Protein AF-A0A355X7J6-F1 (afdb_monomer_lite)

Radius of gyration: 19.32 Å; chains: 1; bounding box: 36×42×47 Å

Structure (mmCIF, N/CA/C/O backbone):
data_AF-A0A355X7J6-F1
#
_entry.id   AF-A0A355X7J6-F1
#
loop_
_atom_site.group_PDB
_atom_site.id
_atom_site.type_symbol
_atom_site.label_atom_id
_atom_site.label_alt_id
_atom_site.label_comp_id
_atom_site.label_asym_id
_atom_site.label_entity_id
_atom_site.label_seq_id
_atom_site.pdbx_PDB_ins_code
_atom_site.Cartn_x
_atom_site.Cartn_y
_atom_site.Cartn_z
_atom_site.occupancy
_atom_site.B_iso_or_equiv
_atom_site.auth_seq_id
_atom_site.auth_comp_id
_atom_site.auth_asym_id
_atom_site.auth_atom_id
_atom_site.pdbx_PDB_model_num
ATOM 1 N N . ALA A 1 1 ? -6.398 -21.053 9.807 1.00 62.88 1 ALA A N 1
ATOM 2 C CA . ALA A 1 1 ? -5.597 -22.114 9.152 1.00 62.88 1 ALA A CA 1
ATOM 3 C C . ALA A 1 1 ? -6.427 -22.957 8.178 1.00 62.88 1 ALA A C 1
ATOM 5 O O . ALA A 1 1 ? -6.036 -23.047 7.022 1.00 62.88 1 ALA A O 1
ATOM 6 N N . ALA A 1 2 ? -7.580 -23.500 8.596 1.00 78.69 2 ALA A N 1
ATOM 7 C CA . ALA A 1 2 ? -8.435 -24.344 7.747 1.00 78.69 2 ALA A CA 1
ATOM 8 C C . ALA A 1 2 ? -8.882 -23.672 6.433 1.00 78.69 2 ALA A C 1
ATOM 10 O O . ALA A 1 2 ? -8.757 -24.268 5.373 1.00 78.69 2 ALA A O 1
ATOM 11 N N . VAL A 1 3 ? -9.307 -22.403 6.478 1.00 76.00 3 VAL A N 1
ATOM 12 C CA . VAL A 1 3 ? -9.779 -21.686 5.276 1.00 76.00 3 VAL A CA 1
ATOM 13 C C . VAL A 1 3 ? -8.677 -21.502 4.229 1.00 76.00 3 VAL A C 1
ATOM 15 O O . VAL A 1 3 ? -8.903 -21.710 3.043 1.00 76.00 3 VAL A O 1
ATOM 18 N N . ARG A 1 4 ? -7.454 -21.188 4.672 1.00 76.31 4 ARG A N 1
ATOM 19 C CA . ARG A 1 4 ? -6.292 -21.095 3.784 1.00 76.31 4 ARG A CA 1
ATOM 20 C C . ARG A 1 4 ? -5.991 -22.438 3.120 1.00 76.31 4 ARG A C 1
ATOM 22 O O . ARG A 1 4 ? -5.738 -22.475 1.925 1.00 76.31 4 ARG A O 1
ATOM 29 N N . ALA A 1 5 ? -6.007 -23.523 3.896 1.00 75.06 5 ALA A N 1
ATOM 30 C CA . ALA A 1 5 ? -5.749 -24.866 3.382 1.00 75.06 5 ALA A CA 1
ATOM 31 C C . ALA A 1 5 ? -6.815 -25.296 2.360 1.00 75.06 5 ALA A C 1
ATOM 33 O O . ALA A 1 5 ? -6.461 -25.809 1.304 1.00 75.06 5 ALA A O 1
ATOM 34 N N . ALA A 1 6 ? -8.091 -25.007 2.633 1.00 80.81 6 ALA A N 1
ATOM 35 C CA . ALA A 1 6 ? -9.195 -25.288 1.720 1.00 80.81 6 ALA A CA 1
ATOM 36 C C . ALA A 1 6 ? -9.080 -24.497 0.405 1.00 80.81 6 ALA A C 1
ATOM 38 O O . ALA A 1 6 ? -9.144 -25.093 -0.665 1.00 80.81 6 ALA A O 1
ATOM 39 N N . LEU A 1 7 ? -8.840 -23.178 0.462 1.00 75.00 7 LEU A N 1
ATOM 40 C CA . LEU A 1 7 ? -8.656 -22.382 -0.758 1.00 75.00 7 LEU A CA 1
ATOM 41 C C . LEU A 1 7 ? -7.409 -22.800 -1.539 1.00 75.00 7 LEU A C 1
ATOM 43 O O . LEU A 1 7 ? -7.460 -22.844 -2.761 1.00 75.00 7 LEU A O 1
ATOM 47 N N . ASN A 1 8 ? -6.311 -23.137 -0.859 1.00 76.06 8 ASN A N 1
ATOM 48 C CA . ASN A 1 8 ? -5.119 -23.660 -1.523 1.00 76.06 8 ASN A CA 1
ATOM 49 C C . ASN A 1 8 ? -5.419 -24.947 -2.282 1.00 76.06 8 ASN A C 1
ATOM 51 O O . ASN A 1 8 ? -5.032 -25.067 -3.436 1.00 76.06 8 ASN A O 1
ATOM 55 N N . PHE A 1 9 ? -6.152 -25.876 -1.672 1.00 75.81 9 PHE A N 1
ATOM 56 C CA . PHE A 1 9 ? -6.515 -27.130 -2.323 1.00 75.81 9 PHE A CA 1
ATOM 57 C C . PHE A 1 9 ? -7.366 -26.921 -3.588 1.00 75.81 9 PHE A C 1
ATOM 59 O O . PHE A 1 9 ? -7.274 -27.713 -4.518 1.00 75.81 9 PHE A O 1
ATOM 66 N N . ILE A 1 10 ? -8.155 -25.841 -3.645 1.00 76.50 10 ILE A N 1
ATOM 67 C CA . ILE A 1 10 ? -9.019 -25.511 -4.788 1.00 76.50 10 ILE A CA 1
ATOM 68 C C . ILE A 1 10 ? -8.278 -24.689 -5.860 1.00 76.50 10 ILE A C 1
ATOM 70 O O . ILE A 1 10 ? -8.484 -24.925 -7.046 1.00 76.50 10 ILE A O 1
ATOM 74 N N . LEU A 1 11 ? -7.429 -23.725 -5.474 1.00 72.44 11 LEU A N 1
ATOM 75 C CA . LEU A 1 11 ? -6.803 -22.773 -6.410 1.00 72.44 11 LEU A CA 1
ATOM 76 C C . LEU A 1 11 ? -5.441 -23.228 -6.966 1.00 72.44 11 LEU A C 1
ATOM 78 O O . LEU A 1 11 ? -5.111 -22.877 -8.094 1.00 72.44 11 LEU A O 1
ATOM 82 N N . ILE A 1 12 ? -4.647 -23.987 -6.204 1.00 72.94 12 ILE A N 1
ATOM 83 C CA . ILE A 1 12 ? -3.317 -24.484 -6.624 1.00 72.94 12 ILE A CA 1
ATOM 84 C C . ILE A 1 12 ? -3.385 -25.430 -7.842 1.00 72.94 12 ILE A C 1
ATOM 86 O O . ILE A 1 12 ? -2.523 -25.322 -8.713 1.00 72.94 12 ILE A O 1
ATOM 90 N N . PRO A 1 13 ? -4.393 -26.318 -7.986 1.00 76.31 13 PRO A N 1
ATOM 91 C CA . PRO A 1 13 ? -4.499 -27.192 -9.158 1.00 76.31 13 PRO A CA 1
ATOM 92 C C . PRO A 1 13 ? -4.694 -26.450 -10.489 1.00 76.31 13 PRO A C 1
ATOM 94 O O . PRO A 1 13 ? -4.534 -27.051 -11.550 1.00 76.31 13 PRO A O 1
ATOM 97 N N . VAL A 1 14 ? -5.057 -25.162 -10.465 1.00 77.00 14 VAL A N 1
ATOM 98 C CA . VAL A 1 14 ? -5.250 -24.359 -11.676 1.00 77.00 14 VAL A CA 1
ATOM 99 C C . VAL A 1 14 ? -3.901 -23.783 -12.115 1.00 77.00 14 VAL A C 1
ATOM 101 O O . VAL A 1 14 ? -3.420 -22.806 -11.544 1.00 77.00 14 VAL A O 1
ATOM 104 N N . ASN A 1 15 ? -3.288 -24.375 -13.147 1.00 62.66 15 ASN A N 1
ATOM 105 C CA . ASN A 1 15 ? -1.928 -24.042 -13.604 1.00 62.66 15 ASN A CA 1
ATOM 106 C C . ASN A 1 15 ? -1.691 -22.549 -13.900 1.00 62.66 15 ASN A C 1
ATOM 108 O O . ASN A 1 15 ? -0.588 -22.062 -13.669 1.00 62.66 15 ASN A O 1
ATOM 112 N N . GLU A 1 16 ? -2.703 -21.811 -14.362 1.00 72.31 16 GLU A N 1
ATOM 113 C CA . GLU A 1 16 ? -2.586 -20.370 -14.647 1.00 72.31 16 GLU A CA 1
ATOM 114 C C . GLU A 1 16 ? -2.443 -19.514 -13.383 1.00 72.31 16 GLU A C 1
ATOM 116 O O . GLU A 1 16 ? -1.812 -18.459 -13.396 1.00 72.31 16 GLU A O 1
ATOM 121 N N . ILE A 1 17 ? -3.024 -19.972 -12.275 1.00 70.19 17 ILE A N 1
ATOM 122 C CA . ILE A 1 17 ? -3.155 -19.201 -11.039 1.00 70.19 17 ILE A CA 1
ATOM 123 C C . ILE A 1 17 ? -2.348 -19.837 -9.914 1.00 70.19 17 ILE A C 1
ATOM 125 O O . ILE A 1 17 ? -2.322 -19.281 -8.834 1.00 70.19 17 ILE A O 1
ATOM 129 N N . ASN A 1 18 ? -1.666 -20.960 -10.129 1.00 72.06 18 ASN A N 1
ATOM 130 C CA . ASN A 1 18 ? -1.095 -21.796 -9.072 1.00 72.06 18 ASN A CA 1
ATOM 131 C C . ASN A 1 18 ? -0.302 -21.004 -7.999 1.00 72.06 18 ASN A C 1
ATOM 133 O O . ASN A 1 18 ? -0.601 -21.064 -6.804 1.00 72.06 18 ASN A O 1
ATOM 137 N N . ILE A 1 19 ? 0.646 -20.158 -8.424 1.00 76.44 19 ILE A N 1
ATOM 138 C CA . ILE A 1 19 ? 1.451 -19.324 -7.508 1.00 76.44 19 ILE A CA 1
ATOM 139 C C . ILE A 1 19 ? 0.607 -18.203 -6.878 1.00 76.44 19 ILE A C 1
ATOM 141 O O . ILE A 1 19 ? 0.715 -17.920 -5.682 1.00 76.44 19 ILE A O 1
ATOM 145 N N . LEU A 1 20 ? -0.265 -17.579 -7.670 1.00 79.88 20 LEU A N 1
ATOM 146 C CA . LEU A 1 20 ? -1.146 -16.494 -7.231 1.00 79.88 20 LEU A CA 1
ATOM 147 C C . LEU A 1 20 ? -2.247 -16.994 -6.280 1.00 79.88 20 LEU A C 1
ATOM 149 O O . LEU A 1 20 ? -2.650 -16.282 -5.366 1.00 79.88 20 LEU A O 1
ATOM 153 N N . GLY A 1 21 ? -2.686 -18.238 -6.434 1.00 76.75 21 GLY A N 1
ATOM 154 C CA . GLY A 1 21 ? -3.724 -18.889 -5.651 1.00 76.75 21 GLY A CA 1
ATOM 155 C C . GLY A 1 21 ? -3.307 -19.067 -4.200 1.00 76.75 21 GLY A C 1
ATOM 156 O O . GLY A 1 21 ? -4.113 -18.845 -3.297 1.00 76.75 21 GLY A O 1
ATOM 157 N N . SER A 1 22 ? -2.020 -19.338 -3.972 1.00 80.31 22 SER A N 1
ATOM 158 C CA . SER A 1 22 ? -1.425 -19.333 -2.633 1.00 80.31 22 SER A CA 1
ATOM 159 C C . SER A 1 22 ? -1.436 -17.945 -1.982 1.00 80.31 22 SER A C 1
ATOM 161 O O . SER A 1 22 ? -1.735 -17.807 -0.793 1.00 80.31 22 SER A O 1
ATOM 163 N N . ALA A 1 23 ? -1.174 -16.886 -2.751 1.00 82.62 23 ALA A N 1
ATOM 164 C CA . ALA A 1 23 ? -1.263 -15.518 -2.241 1.00 82.62 23 ALA A CA 1
ATOM 165 C C . ALA A 1 23 ? -2.717 -15.126 -1.913 1.00 82.62 23 ALA A C 1
ATOM 167 O O . ALA A 1 23 ? -2.983 -14.571 -0.843 1.00 82.62 23 ALA A O 1
ATOM 168 N N . VAL A 1 24 ? -3.665 -15.477 -2.788 1.00 84.31 24 VAL A N 1
ATOM 169 C CA . VAL A 1 24 ? -5.103 -15.209 -2.610 1.00 84.31 24 VAL A CA 1
ATOM 170 C C . VAL A 1 24 ? -5.667 -15.952 -1.398 1.00 84.31 24 VAL A C 1
ATOM 172 O O . VAL A 1 24 ? -6.403 -15.364 -0.603 1.00 84.31 24 VAL A O 1
ATOM 175 N N . SER A 1 25 ? -5.298 -17.217 -1.196 1.00 83.56 25 SER A N 1
ATOM 176 C CA . SER A 1 25 ? -5.759 -17.997 -0.041 1.00 83.56 25 SER A CA 1
ATOM 177 C C . SER A 1 25 ? -5.228 -17.445 1.287 1.00 83.56 25 SER A C 1
ATOM 179 O O . SER A 1 25 ? -5.954 -17.420 2.287 1.00 83.56 25 SER A O 1
ATOM 181 N N . ASN A 1 26 ? -3.981 -16.962 1.306 1.00 86.56 26 ASN A N 1
ATOM 182 C CA . ASN A 1 26 ? -3.397 -16.281 2.459 1.00 86.56 26 ASN A CA 1
ATOM 183 C C . ASN A 1 26 ? -4.161 -14.989 2.758 1.00 86.56 26 ASN A C 1
ATOM 185 O O . ASN A 1 26 ? -4.551 -14.768 3.906 1.00 86.56 26 ASN A O 1
ATOM 189 N N . PHE A 1 27 ? -4.418 -14.172 1.734 1.00 85.56 27 PHE A N 1
ATOM 190 C CA . PHE A 1 27 ? -5.187 -12.938 1.878 1.00 85.56 27 PHE A CA 1
ATOM 191 C C . PHE A 1 27 ? -6.590 -13.207 2.443 1.00 85.56 27 PHE A C 1
ATOM 193 O O . PHE A 1 27 ? -6.972 -12.607 3.448 1.00 85.56 27 PHE A O 1
ATOM 200 N N . ALA A 1 28 ? -7.317 -14.177 1.879 1.00 85.50 28 ALA A N 1
ATOM 201 C CA . ALA A 1 28 ? -8.634 -14.584 2.371 1.00 85.50 28 ALA A CA 1
ATOM 202 C C . ALA A 1 28 ? -8.583 -15.077 3.828 1.00 85.50 28 ALA A C 1
ATOM 204 O O . ALA A 1 28 ? -9.436 -14.727 4.647 1.00 85.50 28 ALA A O 1
ATOM 205 N N . GLY A 1 29 ? -7.552 -15.850 4.180 1.00 86.31 29 GLY A N 1
ATOM 206 C CA . GLY A 1 29 ? -7.329 -16.312 5.547 1.00 86.31 29 GLY A CA 1
ATOM 207 C C . GLY A 1 29 ? -7.149 -15.161 6.539 1.00 86.31 29 GLY A C 1
ATOM 208 O O . GLY A 1 29 ? -7.791 -15.159 7.591 1.00 86.31 29 GLY A O 1
ATOM 209 N N . PHE A 1 30 ? -6.317 -14.172 6.206 1.00 88.56 30 PHE A N 1
ATOM 210 C CA . PHE A 1 30 ? -6.117 -12.993 7.053 1.00 88.56 30 PHE A CA 1
ATOM 211 C C . PHE A 1 30 ? -7.365 -12.115 7.143 1.00 88.56 30 PHE A C 1
ATOM 213 O O . PHE A 1 30 ? -7.665 -11.613 8.225 1.00 88.56 30 PHE A O 1
ATOM 220 N N . LEU A 1 31 ? -8.129 -11.985 6.058 1.00 87.56 31 LEU A N 1
ATOM 221 C CA . LEU A 1 31 ? -9.366 -11.205 6.037 1.00 87.56 31 LEU A CA 1
ATOM 222 C C . LEU A 1 31 ? -10.414 -11.765 7.014 1.00 87.56 31 LEU A C 1
ATOM 224 O O . LEU A 1 31 ? -11.032 -11.014 7.767 1.00 87.56 31 LEU A O 1
ATOM 228 N N . ILE A 1 32 ? -10.566 -13.091 7.072 1.00 87.44 32 ILE A N 1
ATOM 229 C CA . ILE A 1 32 ? -11.492 -13.747 8.011 1.00 87.44 32 ILE A CA 1
ATOM 230 C C . ILE A 1 32 ? -11.039 -13.552 9.461 1.00 87.44 32 ILE A C 1
ATOM 232 O O . ILE A 1 32 ? -11.861 -13.243 10.325 1.00 87.44 32 ILE A O 1
ATOM 236 N N . ILE A 1 33 ? -9.737 -13.693 9.735 1.00 88.25 33 ILE A N 1
ATOM 237 C CA . ILE A 1 33 ? -9.172 -13.460 11.075 1.00 88.25 33 ILE A CA 1
ATOM 238 C C . ILE A 1 33 ? -9.408 -12.007 11.509 1.00 88.25 33 ILE A C 1
ATOM 240 O O . ILE A 1 33 ? -9.818 -11.757 12.642 1.00 88.25 33 ILE A O 1
ATOM 244 N N . LEU A 1 34 ? -9.197 -11.051 10.602 1.00 86.81 34 LEU A N 1
ATOM 245 C CA . LEU A 1 34 ? -9.429 -9.628 10.834 1.00 86.81 34 LEU A CA 1
ATOM 246 C C . LEU A 1 34 ? -10.898 -9.343 11.188 1.00 86.81 34 LEU A C 1
ATOM 248 O O . LEU A 1 34 ? -11.161 -8.689 12.197 1.00 86.81 34 LEU A O 1
ATOM 252 N N . ILE A 1 35 ? -11.852 -9.872 10.412 1.00 87.38 35 ILE A N 1
ATOM 253 C CA . ILE A 1 35 ? -13.290 -9.713 10.687 1.00 87.38 35 ILE A CA 1
ATOM 254 C C . ILE A 1 35 ? -13.640 -10.280 12.067 1.00 87.38 35 ILE A C 1
ATOM 256 O O . ILE A 1 35 ? -14.308 -9.613 12.860 1.00 87.38 35 ILE A O 1
ATOM 260 N N . TRP A 1 36 ? -13.155 -11.480 12.390 1.00 87.50 36 TRP A N 1
ATOM 261 C CA . TRP A 1 36 ? -13.437 -12.112 13.679 1.00 87.50 36 TRP A CA 1
ATOM 262 C C . TRP A 1 36 ? -12.867 -11.301 14.851 1.00 87.50 36 TRP A C 1
ATOM 264 O O . TRP A 1 36 ? -13.548 -11.096 15.863 1.00 87.50 36 TRP A O 1
ATOM 274 N N . ASN A 1 37 ? -11.651 -10.773 14.705 1.00 89.25 37 ASN A N 1
ATOM 275 C CA . ASN A 1 37 ? -11.043 -9.897 15.704 1.00 89.25 37 ASN A CA 1
ATOM 276 C C . ASN A 1 37 ? -11.854 -8.612 15.895 1.00 89.25 37 ASN A C 1
ATOM 278 O O . ASN A 1 37 ? -12.151 -8.255 17.034 1.00 89.25 37 ASN A O 1
ATOM 282 N N . MET A 1 38 ? -12.291 -7.961 14.813 1.00 83.94 38 MET A N 1
ATOM 283 C CA . MET A 1 38 ? -13.134 -6.764 14.916 1.00 83.94 38 MET A CA 1
ATOM 284 C C . MET A 1 38 ? -14.462 -7.047 15.627 1.00 83.94 38 MET A C 1
ATOM 286 O O . MET A 1 38 ? -14.837 -6.290 16.520 1.00 83.94 38 MET A O 1
ATOM 290 N N . ILE A 1 39 ? -15.142 -8.156 15.305 1.00 86.06 39 ILE A N 1
ATOM 291 C CA . ILE A 1 39 ? -16.387 -8.559 15.985 1.00 86.06 39 ILE A CA 1
ATOM 292 C C . ILE A 1 39 ? -16.137 -8.801 17.479 1.00 86.06 39 ILE A C 1
ATOM 294 O O . ILE A 1 39 ? -16.929 -8.380 18.321 1.00 86.06 39 ILE A O 1
ATOM 298 N N . THR A 1 40 ? -15.039 -9.475 17.821 1.00 87.81 40 THR A N 1
ATOM 299 C CA . THR A 1 40 ? -14.698 -9.788 19.215 1.00 87.81 40 THR A CA 1
ATOM 300 C C . THR A 1 40 ? -14.415 -8.524 20.017 1.00 87.81 40 THR A C 1
ATOM 302 O O . THR A 1 40 ? -14.919 -8.385 21.132 1.00 87.81 40 THR A O 1
ATOM 305 N N . ILE A 1 41 ? -13.651 -7.586 19.449 1.00 86.44 41 ILE A N 1
ATOM 306 C CA . ILE A 1 41 ? -13.366 -6.305 20.100 1.00 86.44 41 ILE A CA 1
ATOM 307 C C . ILE A 1 41 ? -14.658 -5.500 20.235 1.00 86.44 41 ILE A C 1
ATOM 309 O O . ILE A 1 41 ? -14.975 -5.068 21.336 1.00 86.44 41 ILE A O 1
ATOM 313 N N . TYR A 1 42 ? -15.460 -5.390 19.172 1.00 83.44 42 TYR A N 1
ATOM 314 C CA . TYR A 1 42 ? -16.747 -4.692 19.216 1.00 83.44 42 TYR A CA 1
ATOM 315 C C . TYR A 1 42 ? -17.639 -5.214 20.349 1.00 83.44 42 TYR A C 1
ATOM 317 O O . TYR A 1 42 ? -18.152 -4.431 21.143 1.00 83.44 42 TYR A O 1
ATOM 325 N N . LYS A 1 43 ? -17.752 -6.541 20.490 1.00 83.62 43 LYS A N 1
ATOM 326 C CA . LYS A 1 43 ? -18.540 -7.164 21.562 1.00 83.62 43 LYS A CA 1
ATOM 327 C C . LYS A 1 43 ? -17.980 -6.907 22.965 1.00 83.62 43 LYS A C 1
ATOM 329 O O . LYS A 1 43 ? -18.763 -6.825 23.904 1.00 83.62 43 LYS A O 1
ATOM 334 N N . LYS A 1 44 ? -16.656 -6.812 23.131 1.00 85.75 44 LYS A N 1
ATOM 335 C CA . LYS A 1 44 ? -16.020 -6.635 24.450 1.00 85.75 44 LYS A CA 1
ATOM 336 C C . LYS A 1 44 ? -15.932 -5.179 24.903 1.00 85.75 44 LYS A C 1
ATOM 338 O O . LYS A 1 44 ? -16.073 -4.924 26.093 1.00 85.75 44 LYS A O 1
ATOM 343 N N . THR A 1 45 ? -15.681 -4.239 23.996 1.00 82.69 45 THR A N 1
ATOM 344 C CA . THR A 1 45 ? -15.469 -2.821 24.337 1.00 82.69 45 THR A CA 1
ATOM 345 C C . THR A 1 45 ? -16.576 -1.889 23.850 1.00 82.69 45 THR A C 1
ATOM 347 O O . THR A 1 45 ? -16.531 -0.709 24.182 1.00 82.69 45 THR A O 1
ATOM 350 N N . ASN A 1 46 ? -17.565 -2.367 23.078 1.00 76.88 46 ASN A N 1
ATOM 351 C CA . ASN A 1 46 ? -18.573 -1.524 22.403 1.00 76.88 46 ASN A CA 1
ATOM 352 C C . ASN A 1 46 ? -17.952 -0.380 21.573 1.00 76.88 46 ASN A C 1
ATOM 354 O O . ASN A 1 46 ? -18.572 0.659 21.336 1.00 76.88 46 ASN A O 1
ATOM 358 N N . ALA A 1 47 ? -16.708 -0.561 21.123 1.00 74.75 47 ALA A N 1
ATOM 359 C CA . ALA A 1 47 ? -15.987 0.449 20.369 1.00 74.75 47 ALA A CA 1
ATOM 360 C C . ALA A 1 47 ? -16.628 0.635 18.987 1.00 74.75 47 ALA A C 1
ATOM 362 O O . ALA A 1 47 ? -16.748 -0.312 18.211 1.00 74.75 47 ALA A O 1
ATOM 363 N N . LYS A 1 48 ? -17.025 1.866 18.652 1.00 71.88 48 LYS A N 1
ATOM 364 C CA . LYS A 1 48 ? -17.524 2.199 17.312 1.00 71.88 48 LYS A CA 1
ATOM 365 C C . LYS A 1 48 ? -16.343 2.279 16.345 1.00 71.88 48 LYS A C 1
ATOM 367 O O . LYS A 1 48 ? -15.631 3.277 16.313 1.00 71.88 48 LYS A O 1
ATOM 372 N N . PHE A 1 49 ? -16.134 1.229 15.558 1.00 71.00 49 PHE A N 1
ATOM 373 C CA . PHE A 1 49 ? -15.135 1.242 14.494 1.00 71.00 49 PHE A CA 1
ATOM 374 C C . PHE A 1 49 ? -15.629 2.074 13.312 1.00 71.00 49 PHE A C 1
ATOM 376 O O . PHE A 1 49 ? -16.620 1.725 12.672 1.00 71.00 49 PHE A O 1
ATOM 383 N N . ASN A 1 50 ? -14.910 3.146 12.983 1.00 77.19 50 ASN A N 1
ATOM 384 C CA . ASN A 1 50 ? -15.138 3.874 11.743 1.00 77.19 50 ASN A CA 1
ATOM 385 C C . ASN A 1 50 ? -14.379 3.187 10.597 1.00 77.19 50 ASN A C 1
ATOM 387 O O . ASN A 1 50 ? -13.245 3.545 10.278 1.00 77.19 50 ASN A O 1
ATOM 391 N N . LEU A 1 51 ? -14.995 2.165 9.992 1.00 70.75 51 LEU A N 1
ATOM 392 C CA . LEU A 1 51 ? -14.388 1.374 8.909 1.00 70.75 51 LEU A CA 1
ATOM 393 C C . LEU A 1 51 ? -13.929 2.241 7.727 1.00 70.75 51 LEU A C 1
ATOM 395 O O . LEU A 1 51 ? -12.941 1.918 7.070 1.00 70.75 51 LEU A O 1
ATOM 399 N N . PHE A 1 52 ? -14.612 3.362 7.487 1.00 69.38 52 PHE A N 1
ATOM 400 C CA . PHE A 1 52 ? -14.244 4.321 6.452 1.00 69.38 52 PHE A CA 1
ATOM 401 C C . PHE A 1 52 ? -12.870 4.950 6.719 1.00 69.38 52 PHE A C 1
ATOM 403 O O . PHE A 1 52 ? -12.027 5.026 5.828 1.00 69.38 52 PHE A O 1
ATOM 410 N N . GLU A 1 53 ? -12.611 5.368 7.957 1.00 71.81 53 GLU A N 1
ATOM 411 C CA . GLU A 1 53 ? -11.329 5.978 8.314 1.00 71.81 53 GLU A CA 1
ATOM 412 C C . GLU A 1 53 ? -10.199 4.964 8.441 1.00 71.81 53 GLU A C 1
ATOM 414 O O . GLU A 1 53 ? -9.063 5.283 8.093 1.00 71.81 53 GLU A O 1
ATOM 419 N N . ILE A 1 54 ? -10.513 3.752 8.901 1.00 77.12 54 ILE A N 1
ATOM 420 C CA . ILE A 1 54 ? -9.516 2.703 9.136 1.00 77.12 54 ILE A CA 1
ATOM 421 C C . ILE A 1 54 ? -9.096 2.025 7.826 1.00 77.12 54 ILE A C 1
ATOM 423 O O . ILE A 1 54 ? -7.912 1.767 7.639 1.00 77.12 54 ILE A O 1
ATOM 427 N N . TYR A 1 55 ? -10.033 1.741 6.916 1.00 79.19 55 TYR A N 1
ATOM 428 C CA . TYR A 1 55 ? -9.749 0.951 5.710 1.00 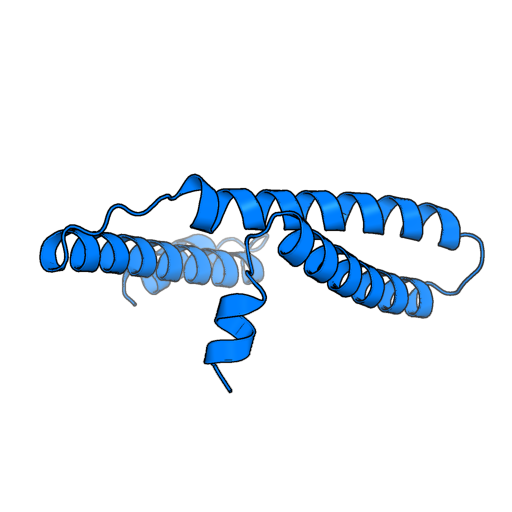79.19 55 TYR A CA 1
ATOM 429 C C . TYR A 1 55 ? -9.878 1.749 4.414 1.00 79.19 55 TYR A C 1
ATOM 431 O O . TYR A 1 55 ? -9.012 1.642 3.545 1.00 79.19 55 TYR A O 1
ATOM 439 N N . LEU A 1 56 ? -10.924 2.570 4.266 1.00 79.88 56 LEU A N 1
ATOM 440 C CA . LEU A 1 56 ? -11.166 3.243 2.988 1.00 79.88 56 LEU A CA 1
ATOM 441 C C . LEU A 1 56 ? -10.163 4.372 2.729 1.00 79.88 56 LEU A C 1
ATOM 443 O O . LEU A 1 56 ? -9.651 4.473 1.615 1.00 79.88 56 LEU A O 1
ATOM 447 N N . LYS A 1 57 ? -9.830 5.179 3.747 1.00 80.62 57 LYS A N 1
ATOM 448 C CA . LYS A 1 57 ? -8.821 6.247 3.617 1.00 80.62 57 LYS A CA 1
ATOM 449 C C . LYS A 1 57 ? -7.453 5.706 3.151 1.00 80.62 57 LYS A C 1
ATOM 451 O O . LYS A 1 57 ? -6.966 6.202 2.135 1.00 80.62 57 LYS A O 1
ATOM 456 N N . PRO A 1 58 ? -6.846 4.678 3.784 1.00 84.19 58 PRO A N 1
ATOM 457 C CA . PRO A 1 58 ? -5.589 4.108 3.293 1.00 84.19 58 PRO A CA 1
ATOM 458 C C . PRO A 1 58 ? -5.691 3.507 1.888 1.00 84.19 58 PRO A C 1
ATOM 460 O O . PRO A 1 58 ? -4.772 3.682 1.091 1.00 84.19 58 PRO A O 1
ATOM 463 N N . CYS A 1 59 ? -6.806 2.847 1.549 1.00 85.94 59 CYS A N 1
ATOM 464 C CA . CYS A 1 59 ? -7.031 2.337 0.193 1.00 85.94 59 CYS A CA 1
ATOM 465 C C . CYS A 1 59 ? -7.079 3.462 -0.849 1.00 85.94 59 CYS A C 1
ATOM 467 O O . CYS A 1 59 ? -6.466 3.340 -1.909 1.00 85.94 59 CYS A O 1
ATOM 469 N N . ALA A 1 60 ? -7.759 4.569 -0.545 1.00 85.69 60 ALA A N 1
ATOM 470 C CA . ALA A 1 60 ? -7.793 5.738 -1.416 1.00 85.69 60 ALA A CA 1
ATOM 471 C C . ALA A 1 60 ? -6.395 6.360 -1.574 1.00 85.69 60 ALA A C 1
ATOM 473 O O . ALA A 1 60 ? -5.995 6.679 -2.694 1.00 85.69 60 ALA A O 1
ATOM 474 N N . CYS A 1 61 ? -5.615 6.459 -0.489 1.00 86.44 61 CYS A N 1
ATOM 475 C CA . CYS A 1 61 ? -4.218 6.898 -0.557 1.00 86.44 61 CYS A CA 1
ATOM 476 C C . CYS A 1 61 ? -3.375 5.995 -1.465 1.00 86.44 61 CYS A C 1
ATOM 478 O O . CYS A 1 61 ? -2.605 6.512 -2.268 1.00 86.44 61 CYS A O 1
ATOM 480 N N . ALA A 1 62 ? -3.540 4.671 -1.365 1.00 87.88 62 ALA A N 1
ATOM 481 C CA . ALA A 1 62 ? -2.798 3.701 -2.171 1.00 87.88 62 ALA A CA 1
ATOM 482 C C . ALA A 1 62 ? -3.143 3.809 -3.665 1.00 87.88 62 ALA A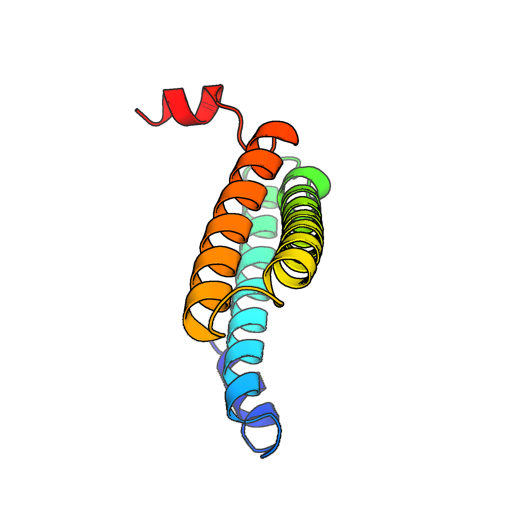 C 1
ATOM 484 O O . ALA A 1 62 ? -2.257 3.762 -4.521 1.00 87.88 62 ALA A O 1
ATOM 485 N N . ALA A 1 63 ? -4.427 3.998 -3.985 1.00 89.38 63 ALA A N 1
ATOM 486 C CA . ALA A 1 63 ? -4.871 4.224 -5.356 1.00 89.38 63 ALA A CA 1
ATOM 487 C C . ALA A 1 63 ? -4.285 5.528 -5.921 1.00 89.38 63 ALA A C 1
ATOM 489 O O . ALA A 1 63 ? -3.734 5.538 -7.021 1.00 89.38 63 ALA A O 1
ATOM 490 N N . LEU A 1 64 ? -4.333 6.620 -5.153 1.00 89.50 64 LEU A N 1
ATOM 491 C CA . LEU A 1 64 ? -3.773 7.906 -5.569 1.00 89.50 64 LEU A CA 1
ATOM 492 C C . LEU A 1 64 ? -2.251 7.843 -5.763 1.00 89.50 64 LEU A C 1
ATOM 494 O O . LEU A 1 64 ? -1.758 8.319 -6.786 1.00 89.50 64 LEU A O 1
ATOM 498 N N . SER A 1 65 ? -1.503 7.212 -4.852 1.00 89.81 65 SER A N 1
ATOM 499 C CA . SER A 1 65 ? -0.049 7.041 -5.007 1.00 89.81 65 SER A CA 1
ATOM 500 C C . SER A 1 65 ? 0.313 6.215 -6.243 1.00 89.81 65 SER A C 1
ATOM 502 O O . SER A 1 65 ? 1.319 6.494 -6.899 1.00 89.81 65 SER A O 1
ATOM 504 N N . TYR A 1 66 ? -0.523 5.239 -6.612 1.00 90.12 66 TYR A N 1
ATOM 505 C CA . TYR A 1 66 ? -0.354 4.480 -7.850 1.00 90.12 66 TYR A CA 1
ATOM 506 C C . TYR A 1 66 ? -0.504 5.370 -9.092 1.00 90.12 66 TYR A C 1
ATOM 508 O O . TYR A 1 66 ? 0.384 5.365 -9.946 1.00 90.12 66 TYR A O 1
ATOM 516 N N . PHE A 1 67 ? -1.556 6.193 -9.171 1.00 90.12 67 PHE A N 1
ATOM 517 C CA . PHE A 1 67 ? -1.748 7.123 -10.294 1.00 90.12 67 PHE A CA 1
ATOM 518 C C . PHE A 1 67 ? -0.621 8.156 -10.405 1.00 90.12 67 PHE A C 1
ATOM 520 O O . PHE A 1 67 ? -0.121 8.411 -11.502 1.00 90.12 67 PHE A O 1
ATOM 527 N N . VAL A 1 68 ? -0.171 8.707 -9.275 1.00 88.25 68 VAL A N 1
ATOM 528 C CA . VAL A 1 68 ? 0.972 9.635 -9.228 1.00 88.25 68 VAL A CA 1
ATOM 529 C C . VAL A 1 68 ? 2.240 8.960 -9.755 1.00 88.25 68 VAL A C 1
ATOM 531 O O . VAL A 1 68 ? 2.965 9.531 -10.572 1.00 88.25 68 VAL A O 1
ATOM 534 N N . THR A 1 69 ? 2.492 7.721 -9.333 1.00 89.25 69 THR A N 1
ATOM 535 C CA . THR A 1 69 ? 3.670 6.962 -9.769 1.00 89.25 69 THR A CA 1
ATOM 536 C C . THR A 1 69 ? 3.604 6.604 -11.251 1.00 89.25 69 THR A C 1
ATOM 538 O O . THR A 1 69 ? 4.626 6.680 -11.930 1.00 89.25 69 THR A O 1
ATOM 541 N N . LEU A 1 70 ? 2.423 6.268 -11.776 1.00 88.62 70 LEU A N 1
ATOM 542 C CA . LEU A 1 70 ? 2.217 6.030 -13.206 1.00 88.62 70 LEU A CA 1
ATOM 543 C C . LEU A 1 70 ? 2.539 7.270 -14.044 1.00 88.62 70 LEU A C 1
ATOM 545 O O . LEU A 1 70 ? 3.290 7.159 -15.012 1.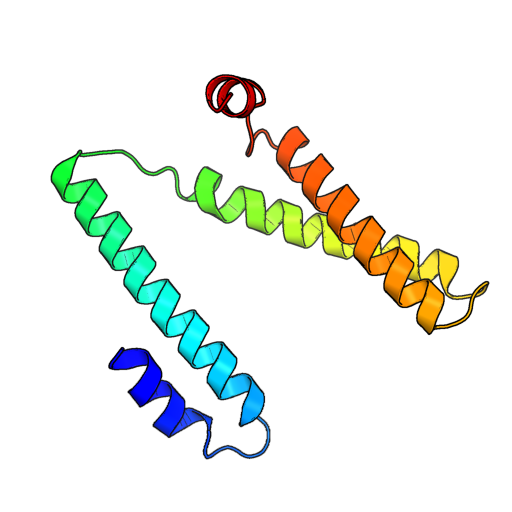00 88.62 70 LEU A O 1
ATOM 549 N N . GLY A 1 71 ? 2.026 8.440 -13.651 1.00 85.88 71 GLY A N 1
ATOM 550 C CA . GLY A 1 71 ? 2.301 9.695 -14.356 1.00 85.88 71 GLY A CA 1
ATOM 551 C C . GLY A 1 71 ? 3.795 10.021 -14.386 1.00 85.88 71 GLY A C 1
ATOM 552 O O . GLY A 1 71 ? 4.347 10.346 -15.434 1.00 85.88 71 GLY A O 1
ATOM 553 N N . ILE A 1 72 ? 4.480 9.844 -13.254 1.00 85.50 72 ILE A N 1
ATOM 554 C CA . ILE A 1 72 ? 5.926 10.084 -13.148 1.00 85.50 72 ILE A CA 1
ATOM 555 C C . ILE A 1 72 ? 6.726 9.059 -13.959 1.00 85.50 72 ILE A C 1
ATOM 557 O O . ILE A 1 72 ? 7.670 9.430 -14.659 1.00 85.50 72 ILE A O 1
ATOM 561 N N . ARG A 1 73 ? 6.328 7.781 -13.932 1.00 85.81 73 ARG A N 1
ATOM 562 C CA . ARG A 1 73 ? 6.953 6.736 -14.749 1.00 85.81 73 ARG A CA 1
ATOM 563 C C . ARG A 1 73 ? 6.839 7.056 -16.236 1.00 85.81 73 ARG A C 1
ATOM 565 O O . ARG A 1 73 ? 7.823 6.898 -16.953 1.00 85.81 73 ARG A O 1
ATOM 572 N N . GLN A 1 74 ? 5.678 7.517 -16.696 1.00 85.50 74 GLN A N 1
ATOM 573 C CA . GLN A 1 74 ? 5.465 7.839 -18.104 1.00 85.50 74 GLN A CA 1
ATOM 574 C C . GLN A 1 74 ? 6.355 9.003 -18.558 1.00 85.50 74 GLN A C 1
ATOM 576 O O . GLN A 1 74 ? 6.980 8.905 -19.612 1.00 85.50 74 GLN A O 1
ATOM 581 N N . SER A 1 75 ? 6.524 10.028 -17.720 1.00 83.56 75 SER A N 1
ATOM 582 C CA . SER A 1 75 ? 7.414 11.165 -17.997 1.00 83.56 75 SER A CA 1
ATOM 583 C C . SER A 1 75 ? 8.907 10.809 -18.005 1.00 83.56 75 SER A C 1
ATOM 585 O O . SER A 1 75 ? 9.676 11.430 -18.730 1.00 83.56 75 SER A O 1
ATOM 587 N N . ILE A 1 76 ? 9.340 9.832 -17.199 1.00 81.38 76 ILE A N 1
ATOM 588 C CA . ILE A 1 76 ? 10.761 9.44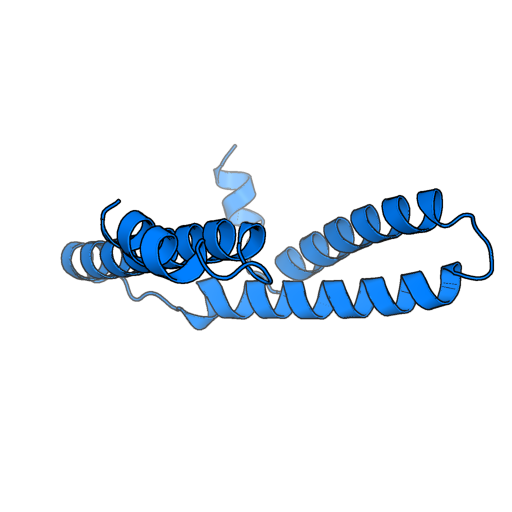2 -17.076 1.00 81.38 76 ILE A CA 1
ATOM 589 C C . ILE A 1 76 ? 11.138 8.315 -18.057 1.00 81.38 76 ILE A C 1
ATOM 591 O O . ILE A 1 76 ? 12.319 8.124 -18.357 1.00 81.38 76 ILE A O 1
ATOM 595 N N . SER A 1 77 ? 10.147 7.593 -18.591 1.00 74.94 77 SER A N 1
ATOM 596 C CA . SER A 1 77 ? 10.344 6.405 -19.436 1.00 74.94 77 SER A CA 1
ATOM 597 C C . SER A 1 77 ? 11.207 6.631 -20.681 1.00 74.94 77 SER A C 1
ATOM 599 O O . SER A 1 77 ? 11.858 5.704 -21.147 1.00 74.94 77 SER A O 1
ATOM 601 N N . THR A 1 78 ? 11.276 7.860 -21.192 1.00 75.12 78 THR A N 1
ATOM 602 C CA . THR A 1 78 ? 12.040 8.200 -22.401 1.00 75.12 78 THR A CA 1
ATOM 603 C C . THR A 1 78 ? 13.526 8.460 -22.152 1.00 75.12 78 THR A C 1
ATOM 605 O O . THR A 1 78 ? 14.284 8.568 -23.112 1.00 75.12 78 THR A O 1
ATOM 608 N N . SER A 1 79 ? 13.953 8.592 -20.892 1.00 73.00 79 SER A N 1
ATOM 609 C CA . SER A 1 79 ? 15.260 9.182 -20.554 1.00 73.00 79 SER A CA 1
ATOM 610 C C . SER A 1 79 ? 16.221 8.233 -19.833 1.00 73.00 79 SER A C 1
ATOM 612 O O . SER A 1 79 ? 17.390 8.574 -19.663 1.00 73.00 79 SER A O 1
ATOM 614 N N . MET A 1 80 ? 15.767 7.063 -19.369 1.00 81.06 80 MET A N 1
ATOM 615 C CA . MET A 1 80 ? 16.558 6.179 -18.500 1.00 81.06 80 MET A CA 1
ATOM 616 C C . MET A 1 80 ? 16.406 4.693 -18.850 1.00 81.06 80 MET A C 1
ATOM 618 O O . MET A 1 80 ? 15.490 4.287 -19.552 1.00 81.06 80 MET A O 1
ATOM 622 N N . SER A 1 81 ? 17.307 3.862 -18.315 1.00 84.62 81 SER A N 1
ATOM 623 C CA . SER A 1 81 ? 17.205 2.400 -18.394 1.00 84.62 81 SER A CA 1
ATOM 624 C C . SER A 1 81 ? 16.061 1.862 -17.521 1.00 84.62 81 SER A C 1
ATOM 626 O O . SER A 1 81 ? 15.851 2.336 -16.401 1.00 84.62 81 SER A O 1
ATOM 628 N N . GLU A 1 82 ? 15.385 0.807 -17.987 1.00 83.00 82 GLU A N 1
ATOM 629 C CA . GLU A 1 82 ? 14.250 0.141 -17.320 1.00 83.00 82 GLU A CA 1
ATOM 630 C C . GLU A 1 82 ? 14.502 -0.199 -15.840 1.00 83.00 82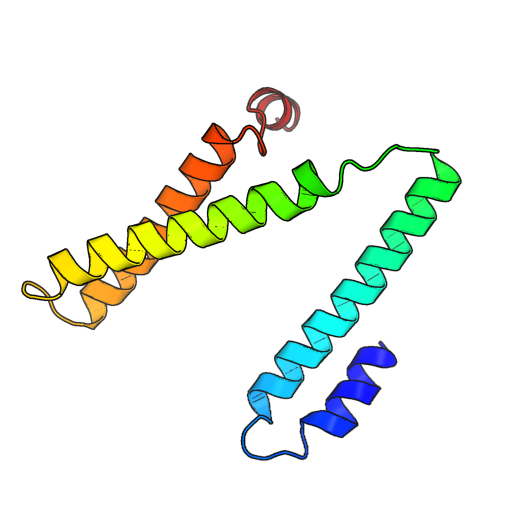 GLU A C 1
ATOM 632 O O . GLU A 1 82 ? 13.626 -0.029 -14.990 1.00 83.00 82 GLU A O 1
ATOM 637 N N . ARG A 1 83 ? 15.724 -0.631 -15.492 1.00 85.19 83 ARG A N 1
ATOM 638 C CA . ARG A 1 83 ? 16.080 -0.977 -14.102 1.00 85.19 83 ARG A CA 1
ATOM 639 C C . ARG A 1 83 ? 16.057 0.245 -13.182 1.00 85.19 83 ARG A C 1
ATOM 641 O O . ARG A 1 83 ? 15.562 0.160 -12.061 1.00 85.19 83 ARG A O 1
ATOM 648 N N . SER A 1 84 ? 16.563 1.381 -13.656 1.00 83.25 84 SER A N 1
ATOM 649 C CA . SER A 1 84 ? 16.579 2.636 -12.898 1.00 83.25 84 SER A CA 1
ATOM 650 C C . SER A 1 84 ? 15.175 3.227 -12.765 1.00 83.25 84 SER A C 1
ATOM 652 O O . SER A 1 84 ? 14.817 3.711 -11.692 1.00 83.25 84 SER A O 1
ATOM 654 N N . ILE A 1 85 ? 14.354 3.117 -13.816 1.00 87.31 85 ILE A N 1
ATOM 655 C CA . ILE A 1 85 ? 12.949 3.553 -13.806 1.00 87.31 85 ILE A CA 1
ATOM 656 C C . ILE A 1 85 ? 12.148 2.768 -12.764 1.00 87.31 85 ILE A C 1
ATOM 658 O O . ILE A 1 85 ? 11.362 3.358 -12.020 1.00 87.31 85 ILE A O 1
ATOM 662 N N . PHE A 1 86 ? 12.363 1.452 -12.673 1.00 87.19 86 PHE A N 1
ATOM 663 C CA . PHE A 1 86 ? 11.692 0.612 -11.684 1.00 87.19 86 PHE A CA 1
ATOM 664 C C . PHE A 1 86 ? 12.002 1.056 -10.249 1.00 87.19 86 PHE A C 1
ATOM 666 O O . PHE A 1 86 ? 11.081 1.306 -9.472 1.00 87.19 86 PHE 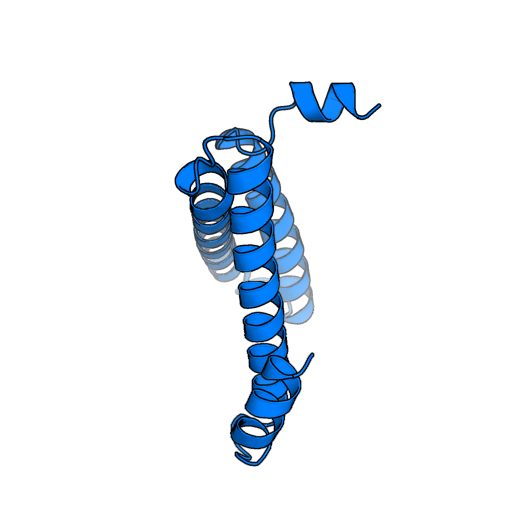A O 1
ATOM 673 N N . VAL A 1 87 ? 13.286 1.225 -9.912 1.00 89.62 87 VAL A N 1
ATOM 674 C CA . VAL A 1 87 ? 13.704 1.641 -8.562 1.00 89.62 87 VAL A CA 1
ATOM 675 C C . VAL A 1 87 ? 13.138 3.018 -8.206 1.00 89.62 87 VAL A C 1
ATOM 677 O O . VAL A 1 87 ? 12.555 3.180 -7.133 1.00 89.62 87 VAL A O 1
ATOM 680 N N . LEU A 1 88 ? 13.232 3.994 -9.116 1.00 87.88 88 LEU A N 1
ATOM 681 C CA . LEU A 1 88 ? 12.683 5.338 -8.900 1.00 87.88 88 LEU A CA 1
ATOM 682 C C . LEU A 1 88 ? 11.161 5.322 -8.722 1.00 87.88 88 LEU A C 1
ATOM 684 O O . LEU A 1 88 ? 10.638 6.025 -7.859 1.00 87.88 88 LEU A O 1
ATOM 688 N N . SER A 1 89 ? 10.454 4.484 -9.482 1.00 87.06 89 SER A N 1
ATOM 689 C CA . SER A 1 89 ? 9.000 4.335 -9.360 1.00 87.06 89 SER A CA 1
ATOM 690 C C . SER A 1 89 ? 8.603 3.780 -7.989 1.00 87.06 89 SER A C 1
ATOM 692 O O . SER A 1 89 ? 7.668 4.288 -7.374 1.00 87.06 89 SER A O 1
ATOM 694 N N . VAL A 1 90 ? 9.328 2.781 -7.473 1.00 89.50 90 VAL A N 1
ATOM 695 C CA . VAL A 1 90 ? 9.062 2.209 -6.140 1.00 89.50 90 VAL A CA 1
ATOM 696 C C . VAL A 1 90 ? 9.295 3.244 -5.039 1.00 89.50 90 VAL A C 1
ATOM 698 O O . VAL A 1 90 ? 8.436 3.421 -4.175 1.00 89.50 90 VAL A O 1
ATOM 701 N N . VAL A 1 91 ? 10.418 3.966 -5.090 1.00 91.25 91 VAL A N 1
ATOM 702 C CA . VAL A 1 91 ? 10.743 5.010 -4.102 1.00 91.25 91 VAL A CA 1
ATOM 703 C C . VAL A 1 91 ? 9.693 6.122 -4.115 1.00 91.25 91 VAL A C 1
ATOM 705 O O . VAL A 1 91 ? 9.208 6.537 -3.063 1.00 91.25 91 VAL A O 1
ATOM 708 N N . ASN A 1 92 ? 9.289 6.567 -5.303 1.00 89.56 92 ASN A N 1
ATOM 709 C CA . ASN A 1 92 ? 8.285 7.607 -5.461 1.00 89.56 92 ASN A CA 1
ATOM 710 C C . ASN A 1 92 ? 6.880 7.158 -5.011 1.00 89.56 92 ASN A C 1
ATOM 712 O O . ASN A 1 92 ? 6.148 7.933 -4.394 1.00 89.56 92 ASN A O 1
ATOM 716 N N . CYS A 1 93 ? 6.514 5.895 -5.244 1.00 89.50 93 CYS A N 1
ATOM 717 C CA . CYS A 1 93 ? 5.269 5.317 -4.737 1.00 89.50 93 CYS A CA 1
ATOM 718 C C . CYS A 1 93 ? 5.235 5.317 -3.203 1.00 89.50 93 CYS A C 1
ATOM 720 O O . CYS A 1 93 ? 4.260 5.769 -2.607 1.00 89.50 93 CYS A O 1
ATOM 722 N N . LEU A 1 94 ? 6.324 4.893 -2.552 1.00 90.31 94 LEU A N 1
ATOM 723 C CA . LEU A 1 94 ? 6.421 4.883 -1.089 1.00 90.31 94 LEU A CA 1
ATOM 724 C C . LEU A 1 94 ? 6.366 6.295 -0.494 1.00 90.31 94 LEU A C 1
ATOM 726 O O . LEU A 1 94 ? 5.638 6.527 0.473 1.00 90.31 94 LEU A O 1
ATOM 730 N N . LEU A 1 95 ? 7.099 7.243 -1.085 1.00 90.00 95 LEU A N 1
ATOM 731 C CA . LEU A 1 95 ? 7.099 8.641 -0.646 1.00 90.00 95 LEU A CA 1
ATOM 732 C C . LEU A 1 95 ? 5.719 9.282 -0.803 1.00 90.00 95 LEU A C 1
ATOM 734 O O . LEU A 1 95 ? 5.197 9.852 0.155 1.00 90.00 95 LEU A O 1
ATOM 738 N N . SER A 1 96 ? 5.109 9.159 -1.984 1.00 87.94 96 SER A N 1
ATOM 739 C CA . SER A 1 96 ? 3.776 9.712 -2.239 1.00 87.94 96 SER A CA 1
ATOM 740 C C . SER A 1 96 ? 2.731 9.087 -1.316 1.00 87.94 96 SER A C 1
ATOM 742 O O . SER A 1 96 ? 1.981 9.821 -0.678 1.00 87.94 96 SER A O 1
ATOM 744 N N . PHE A 1 97 ? 2.734 7.763 -1.143 1.00 88.94 97 PHE A N 1
ATOM 745 C CA . PHE A 1 97 ? 1.827 7.082 -0.221 1.00 88.94 97 PHE A CA 1
ATOM 746 C C . PHE A 1 97 ? 1.977 7.579 1.224 1.00 88.94 97 PHE A C 1
ATOM 748 O O . PHE A 1 97 ? 0.978 7.896 1.872 1.00 88.94 97 PHE A O 1
ATOM 755 N N . GLY A 1 98 ? 3.213 7.721 1.716 1.00 84.94 98 GLY A N 1
ATOM 756 C CA . GLY A 1 98 ? 3.484 8.253 3.054 1.00 84.94 98 GLY A CA 1
ATOM 757 C C . GLY A 1 98 ? 2.975 9.686 3.241 1.00 84.94 98 GLY A C 1
ATOM 758 O O . GLY A 1 98 ? 2.298 9.979 4.228 1.00 84.94 98 GLY A O 1
ATOM 759 N N . ILE A 1 99 ? 3.232 10.566 2.268 1.00 85.31 99 ILE A N 1
ATOM 760 C CA . ILE A 1 99 ? 2.750 11.956 2.286 1.00 85.31 99 ILE A CA 1
ATOM 761 C C . ILE A 1 99 ? 1.215 11.996 2.278 1.00 85.31 99 ILE A C 1
ATOM 763 O O . ILE A 1 99 ? 0.615 12.722 3.071 1.00 85.31 99 ILE A O 1
ATOM 767 N N . LEU A 1 100 ? 0.567 11.191 1.431 1.00 86.00 100 LEU A N 1
ATOM 768 C CA . LEU A 1 100 ? -0.893 11.106 1.340 1.00 86.00 100 LEU A CA 1
ATOM 769 C C . LEU A 1 100 ? -1.534 10.582 2.633 1.00 86.00 100 LEU A C 1
ATOM 771 O O . LEU A 1 100 ? -2.566 11.108 3.049 1.00 86.00 100 LEU A O 1
ATOM 775 N N . LEU A 1 101 ? -0.928 9.598 3.304 1.00 84.00 101 LEU A N 1
ATOM 776 C CA . LEU A 1 101 ? -1.410 9.098 4.599 1.00 84.00 101 LEU A CA 1
ATOM 777 C C . LEU A 1 101 ? -1.372 10.166 5.699 1.00 84.00 101 LEU A C 1
ATOM 779 O O . LEU A 1 101 ? -2.303 10.252 6.509 1.00 84.00 101 LEU A O 1
ATOM 783 N N . ILE A 1 102 ? -0.318 10.983 5.714 1.00 82.00 102 ILE A N 1
ATOM 784 C CA . ILE A 1 102 ? -0.191 12.124 6.627 1.00 82.00 102 ILE A CA 1
ATOM 785 C C . ILE A 1 102 ? -1.246 13.186 6.289 1.00 82.00 102 ILE A C 1
ATOM 787 O O . ILE A 1 102 ? -1.949 13.666 7.179 1.00 82.00 102 ILE A O 1
ATOM 791 N N . LEU A 1 103 ? -1.397 13.523 5.004 1.00 79.56 103 LEU A N 1
ATOM 792 C CA . LEU A 1 103 ? -2.319 14.559 4.532 1.00 79.56 103 LEU A CA 1
ATOM 793 C C . LEU A 1 103 ? -3.789 14.195 4.795 1.00 79.56 103 LEU A C 1
ATOM 795 O O . LEU A 1 103 ? -4.557 15.025 5.277 1.00 79.56 103 LEU A O 1
ATOM 799 N N . MET A 1 104 ? -4.169 12.936 4.557 1.00 76.62 104 MET A N 1
ATOM 800 C CA . MET A 1 104 ? -5.509 12.403 4.848 1.00 76.62 104 MET A CA 1
ATOM 801 C C . MET A 1 104 ? -5.784 12.240 6.350 1.00 76.62 104 MET A C 1
ATOM 803 O O . MET A 1 104 ? -6.875 11.806 6.742 1.00 76.62 104 MET A O 1
ATOM 807 N N . LYS A 1 105 ? -4.808 12.597 7.200 1.00 69.81 105 LYS A N 1
ATOM 808 C CA . LYS A 1 105 ? -4.878 12.516 8.661 1.00 69.81 105 LYS A CA 1
ATOM 809 C C . LYS A 1 105 ? -5.184 11.097 9.157 1.00 69.81 105 LYS A C 1
ATOM 811 O O . LYS A 1 105 ? -5.676 10.931 10.269 1.00 69.81 105 LYS A O 1
ATOM 816 N N . SER A 1 106 ? -4.895 10.081 8.336 1.00 62.91 106 SER A N 1
ATOM 817 C CA . SER A 1 106 ? -4.969 8.669 8.735 1.00 62.91 106 SER A CA 1
ATOM 818 C C . SER A 1 106 ? -3.879 8.329 9.745 1.00 62.91 106 SER A C 1
ATOM 820 O O . SER A 1 106 ? -4.077 7.450 10.572 1.00 62.91 106 SER A O 1
ATOM 822 N N . ILE A 1 107 ? -2.754 9.049 9.707 1.00 60.66 107 ILE A N 1
ATOM 823 C CA . ILE A 1 107 ? -1.707 9.003 10.726 1.00 60.66 107 ILE A CA 1
ATOM 824 C C . ILE A 1 107 ? -1.617 10.398 11.348 1.00 60.66 107 ILE A C 1
ATOM 826 O O . ILE A 1 107 ? -1.141 11.350 10.729 1.00 60.66 107 ILE A O 1
ATOM 830 N N . SER A 1 108 ? -2.112 10.544 12.575 1.00 55.41 108 SER A N 1
ATOM 831 C CA . SER A 1 108 ? -1.978 11.788 13.331 1.00 55.41 108 SER A CA 1
ATOM 832 C C . SER A 1 108 ? -0.582 11.854 13.951 1.00 55.41 108 SER A C 1
ATOM 834 O O . SER A 1 108 ? -0.223 11.005 14.764 1.00 55.41 108 SER A O 1
ATOM 836 N N . PHE A 1 109 ? 0.202 12.894 13.645 1.00 53.78 109 PHE A N 1
ATOM 837 C CA . PHE A 1 109 ? 1.510 13.132 14.282 1.00 53.78 109 PHE A CA 1
ATOM 838 C C . PHE A 1 109 ? 1.451 13.177 15.821 1.00 53.78 109 PHE A C 1
ATOM 840 O O . PHE A 1 109 ? 2.470 12.953 16.473 1.00 53.78 109 PHE A O 1
ATOM 847 N N . LYS A 1 110 ? 0.274 13.440 16.414 1.00 52.72 110 LYS A N 1
ATOM 848 C CA . LYS A 1 110 ? 0.078 13.330 17.866 1.00 52.72 110 LYS A CA 1
ATOM 849 C C . LYS A 1 110 ? 0.262 11.893 18.363 1.00 52.72 110 LYS A C 1
ATOM 851 O O . LYS A 1 110 ? 0.919 11.727 19.375 1.00 52.72 110 LYS A O 1
ATOM 856 N N . GLU A 1 111 ? -0.229 10.883 17.646 1.00 53.88 111 GLU A N 1
ATOM 857 C CA . GLU A 1 111 ? -0.087 9.471 18.045 1.00 53.88 111 GLU A CA 1
ATOM 858 C C . GLU A 1 111 ? 1.344 8.961 17.842 1.00 53.88 111 GLU A C 1
ATOM 860 O O . GLU A 1 111 ? 1.887 8.258 18.690 1.00 53.88 111 GLU A O 1
ATOM 865 N N . LEU A 1 112 ? 2.003 9.408 16.770 1.00 55.25 112 LEU A N 1
ATOM 866 C CA . LEU A 1 112 ? 3.407 9.089 16.484 1.00 55.25 112 LEU A CA 1
ATOM 867 C C . LEU A 1 112 ? 4.365 9.667 17.542 1.00 55.25 112 LEU A C 1
ATOM 869 O O . LEU A 1 112 ? 5.400 9.075 17.831 1.00 55.25 112 LEU A O 1
ATOM 873 N N . LYS A 1 113 ? 4.008 10.807 18.149 1.00 49.25 113 LYS A N 1
ATOM 874 C CA . LYS A 1 113 ? 4.765 11.426 19.248 1.00 49.25 113 LYS A CA 1
ATOM 875 C C . LYS A 1 113 ? 4.505 10.757 20.605 1.00 49.25 113 LYS A C 1
ATOM 877 O O . LYS A 1 113 ? 5.368 10.835 21.468 1.00 49.25 113 LYS A O 1
ATOM 882 N N . THR A 1 114 ? 3.351 10.117 20.797 1.00 49.19 114 THR A N 1
ATOM 883 C CA . THR A 1 114 ? 3.009 9.371 22.025 1.00 49.19 114 THR A CA 1
ATOM 884 C C . THR A 1 114 ? 3.637 7.973 22.062 1.00 49.19 114 THR A C 1
ATOM 886 O O . THR A 1 114 ? 3.781 7.397 23.131 1.00 49.19 114 THR A O 1
ATOM 889 N N . LEU A 1 115 ? 4.042 7.438 20.907 1.00 51.34 115 LEU A N 1
ATOM 890 C CA . LEU A 1 115 ? 4.767 6.167 20.766 1.00 51.34 115 LEU A CA 1
ATOM 891 C C . LEU A 1 115 ? 6.281 6.269 21.045 1.00 51.34 115 LEU A C 1
ATOM 893 O O . LEU A 1 115 ? 7.004 5.308 20.784 1.00 51.34 115 LEU A O 1
ATOM 897 N N . LYS A 1 116 ? 6.763 7.418 21.533 1.00 39.66 116 LYS A N 1
ATOM 898 C CA . LYS A 1 116 ? 8.175 7.660 21.842 1.00 39.66 116 LYS A CA 1
ATOM 899 C C . LYS A 1 116 ? 8.412 7.771 23.340 1.00 39.66 116 LYS A C 1
ATOM 901 O O . LYS A 1 116 ? 7.576 8.419 24.007 1.00 39.66 116 LYS A O 1
#

Secondary structure (DSSP, 8-state):
-HHHHHHHHHHTTSTTTHHHHHHHHHHHHHHHHHHHHHHHHHHHH-----HIIIIIHHHHHHHHHHHHHHHHHHHHTTTS-HHHHHHHHHHHHHHHHHHHHHHTTSS-HHHHHHT-

Foldseek 3Di:
DVQLVVQLVVQLVPVVCNVVSNVVSVVVVVVVVVVVVVVVCCVVPVDDDPCCLQPVQLVVLLVVLLVVLVVVLVVCVVPDDPVVSVVVSVVSSVVSSVVSCVVSVSDPVVVVVVVD

Sequence (116 aa):
AAVRAALNFILIPVNEINILGSAVSNFAGFLIILIWNMITIYKKTNAKFNLFEIYLKPCACAALSYFVTLGIRQSISTSMSERSIFVLSVVNCLLSFGILLILMKSISFKELKTLK

pLDDT: mean 79.32, std 10.68, range [39.66, 91.25]